Protein AF-A0AAV7LJE0-F1 (afdb_monomer_lite)

pLDDT: mean 72.96, std 14.13, range [43.44, 97.06]

Secondary structure (DSSP, 8-state):
-HHHHHHHHHHHHH--------------TT--S--SEEEEEETTEEEEEE------TT-GGGGHHHHHHHHHS--HHHIIIIIHHHHHHHHHHTS-HHHHHHSHHHHHHHHHHHHHHHHHHHHHHHHHHHHHHHHHHHHHHHHHHHHHHHHHT--

InterPro domains:
  IPR004709 Na+/H+ exchanger [PR01084] (78-89)
  IPR004709 Na+/H+ exchanger [PR01084] (92-106)
  IPR004709 Na+/H+ exchanger [PR01084] (107-115)
  IPR006153 Cation/H+ exchanger, transmembrane domain [PF00999] (72-126)
  IPR018422 Cation/H+ exchanger, CPA1 family [PTHR10110] (1-125)

Organism: Pleurodeles waltl (NCBI:txid8319)

Structure (mmCIF, N/CA/C/O backbone):
data_AF-A0AAV7LJE0-F1
#
_entry.id   AF-A0AAV7LJE0-F1
#
loop_
_atom_site.group_PDB
_atom_site.id
_atom_site.type_symbol
_atom_site.label_atom_id
_atom_site.label_alt_id
_atom_site.label_comp_id
_atom_site.label_asym_id
_atom_site.label_entity_id
_atom_site.label_seq_id
_atom_site.pdbx_PDB_ins_code
_atom_s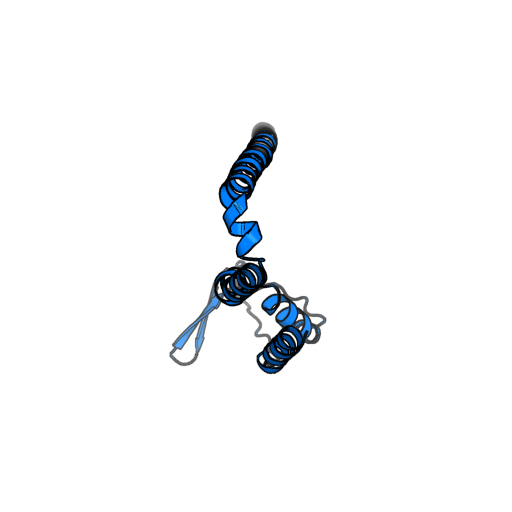ite.Cartn_x
_atom_site.Cartn_y
_atom_site.Cartn_z
_atom_site.occupancy
_atom_site.B_iso_or_equiv
_atom_site.auth_seq_id
_atom_site.auth_comp_id
_atom_site.auth_asym_id
_atom_site.auth_atom_id
_atom_site.pdbx_PDB_model_num
ATOM 1 N N . MET A 1 1 ? -11.829 -14.418 15.362 1.00 58.06 1 MET A N 1
ATOM 2 C CA . MET A 1 1 ? -11.160 -15.703 15.049 1.00 58.06 1 MET A CA 1
ATOM 3 C C . MET A 1 1 ? -11.895 -16.494 13.968 1.00 58.06 1 MET A C 1
ATOM 5 O O . MET A 1 1 ? -11.258 -16.875 13.000 1.00 58.06 1 MET A O 1
ATOM 9 N N . VAL A 1 2 ? -13.222 -16.660 14.043 1.00 79.81 2 VAL A N 1
ATOM 10 C CA . VAL A 1 2 ? -14.011 -17.389 13.020 1.00 79.81 2 VAL A CA 1
ATOM 11 C C . VAL A 1 2 ? -13.965 -16.741 11.623 1.00 79.81 2 VAL A C 1
ATOM 13 O O . VAL A 1 2 ? -13.842 -17.442 10.629 1.00 79.81 2 VAL A O 1
ATOM 16 N N . TYR A 1 3 ? -13.980 -15.407 11.528 1.00 74.81 3 TYR A N 1
ATOM 17 C CA . TYR A 1 3 ? -13.992 -14.710 10.231 1.00 74.81 3 TYR A CA 1
ATOM 18 C C . TYR A 1 3 ? -12.701 -14.907 9.413 1.00 74.81 3 TYR A C 1
ATOM 20 O O . TYR A 1 3 ? -12.755 -15.082 8.200 1.00 74.81 3 TYR A O 1
ATOM 28 N N . GLY A 1 4 ? -11.542 -14.945 10.083 1.00 72.88 4 GLY A N 1
ATOM 29 C CA . GLY A 1 4 ? -10.258 -15.243 9.439 1.00 72.88 4 GLY A CA 1
ATOM 30 C C . GLY A 1 4 ? -10.167 -16.695 8.966 1.00 72.88 4 GLY A C 1
ATOM 31 O O . GLY A 1 4 ? -9.634 -16.953 7.892 1.00 72.88 4 GLY A O 1
ATOM 32 N N . LEU A 1 5 ? -10.763 -17.628 9.721 1.00 80.75 5 LEU A N 1
ATOM 33 C CA . LEU A 1 5 ? -10.876 -19.032 9.322 1.00 80.75 5 LEU A CA 1
ATOM 34 C C . LEU A 1 5 ? -11.741 -19.176 8.062 1.00 80.75 5 LEU A C 1
ATOM 36 O O . LEU A 1 5 ? -11.334 -19.842 7.119 1.00 80.75 5 LEU A O 1
ATOM 40 N N . ILE A 1 6 ? -12.900 -18.509 8.029 1.00 84.12 6 ILE A N 1
ATOM 41 C CA . ILE A 1 6 ? -13.826 -18.536 6.889 1.00 84.12 6 ILE A CA 1
ATOM 42 C C . ILE A 1 6 ? -13.181 -17.902 5.650 1.00 84.12 6 ILE A C 1
ATOM 44 O O . ILE A 1 6 ? -13.197 -18.516 4.588 1.00 84.12 6 ILE A O 1
ATOM 48 N N . MET A 1 7 ? -12.546 -16.731 5.776 1.00 74.38 7 MET A N 1
ATOM 49 C CA . MET A 1 7 ? -11.834 -16.092 4.659 1.00 74.38 7 MET A CA 1
ATOM 50 C C . MET A 1 7 ? -10.655 -16.933 4.157 1.00 74.38 7 MET A C 1
ATOM 52 O O . MET A 1 7 ? -10.480 -17.078 2.949 1.00 74.38 7 MET A O 1
ATOM 56 N N . GLY A 1 8 ? -9.895 -17.563 5.058 1.00 74.88 8 GLY A N 1
ATOM 57 C CA . GLY A 1 8 ? -8.841 -18.508 4.682 1.00 74.88 8 GLY A CA 1
ATOM 58 C C . GLY A 1 8 ? -9.381 -19.727 3.924 1.00 74.88 8 GLY A C 1
ATOM 59 O O . GLY A 1 8 ? -8.764 -20.178 2.960 1.00 74.88 8 GLY A O 1
ATOM 60 N N . LEU A 1 9 ? -10.562 -20.226 4.304 1.00 80.50 9 LEU A N 1
ATOM 61 C CA . LEU A 1 9 ? -11.233 -21.346 3.638 1.00 80.50 9 LEU A CA 1
ATOM 62 C C . LEU A 1 9 ? -11.768 -20.958 2.252 1.00 80.50 9 LEU A C 1
ATOM 64 O O . LEU A 1 9 ? -11.608 -21.729 1.309 1.00 80.50 9 LEU A O 1
ATOM 68 N N . ILE A 1 10 ? -12.330 -19.753 2.113 1.00 77.62 10 ILE A N 1
ATOM 69 C CA . ILE A 1 10 ? -12.811 -19.204 0.836 1.00 77.62 10 ILE A CA 1
ATOM 70 C C . ILE A 1 10 ? -11.650 -19.023 -0.145 1.00 77.62 10 ILE A C 1
ATOM 72 O O . ILE A 1 10 ? -11.767 -19.437 -1.298 1.00 77.62 10 ILE A O 1
ATOM 76 N N . ILE A 1 11 ? -10.517 -18.469 0.299 1.00 71.38 11 ILE A N 1
ATOM 77 C CA . ILE A 1 11 ? -9.319 -18.301 -0.541 1.00 71.38 11 ILE A CA 1
ATOM 78 C C . ILE A 1 11 ? -8.778 -19.665 -0.979 1.00 71.38 11 ILE A C 1
ATOM 80 O O . ILE A 1 11 ? -8.471 -19.847 -2.154 1.00 71.38 11 ILE A O 1
ATOM 84 N N . ARG A 1 12 ? -8.727 -20.643 -0.064 1.00 71.31 12 ARG A N 1
ATOM 85 C CA . ARG A 1 12 ? -8.274 -22.011 -0.356 1.00 71.31 12 ARG A CA 1
ATOM 86 C C . ARG A 1 12 ? -9.181 -22.756 -1.343 1.00 71.31 12 ARG A C 1
ATOM 88 O O . ARG A 1 12 ? -8.680 -23.583 -2.093 1.00 71.31 12 ARG A O 1
ATOM 95 N N . TYR A 1 13 ? -10.488 -22.495 -1.333 1.00 65.25 13 TYR A N 1
ATOM 96 C CA . TYR A 1 13 ? -11.444 -23.139 -2.245 1.00 65.25 13 TYR A CA 1
ATOM 97 C C . TYR A 1 13 ? -11.639 -22.392 -3.571 1.00 65.25 13 TYR A C 1
ATOM 99 O O . TYR A 1 13 ? -12.011 -23.009 -4.568 1.00 65.25 13 TYR A O 1
ATOM 107 N N . SER A 1 14 ? -11.390 -21.080 -3.601 1.00 64.81 14 SER A N 1
ATOM 108 C CA . SER A 1 14 ? -11.519 -20.257 -4.815 1.00 64.81 14 SER A CA 1
ATOM 109 C C . SER A 1 14 ? -10.301 -20.378 -5.730 1.00 64.81 14 SER A C 1
ATOM 111 O O . SER A 1 14 ? -10.418 -20.190 -6.941 1.00 64.81 14 SER A O 1
ATOM 113 N N . THR A 1 15 ? -9.137 -20.748 -5.190 1.00 58.62 15 THR A N 1
ATOM 114 C CA . THR A 1 15 ? -7.956 -21.099 -5.983 1.00 58.62 15 THR A CA 1
ATOM 115 C C . THR A 1 15 ? -8.106 -22.513 -6.536 1.00 58.62 15 THR A C 1
ATOM 117 O O . THR A 1 15 ? -7.478 -23.468 -6.085 1.00 58.62 15 THR A O 1
ATOM 120 N N . LYS A 1 16 ? -8.945 -22.666 -7.566 1.00 45.34 16 LYS A N 1
ATOM 121 C CA . LYS A 1 16 ? -8.859 -23.848 -8.424 1.00 45.34 16 LYS A CA 1
ATOM 122 C C . LYS A 1 16 ? -7.467 -23.847 -9.046 1.00 45.34 16 LYS A C 1
ATOM 124 O O . LYS A 1 16 ? -7.162 -22.993 -9.876 1.00 45.34 16 LYS A O 1
ATOM 129 N N . ALA A 1 17 ? -6.624 -24.783 -8.618 1.00 51.72 17 ALA A N 1
ATOM 130 C CA . ALA A 1 17 ? -5.423 -25.141 -9.349 1.00 51.72 17 ALA A CA 1
ATOM 131 C C . ALA A 1 17 ? -5.886 -25.601 -10.734 1.00 51.72 17 ALA A C 1
ATOM 133 O O . ALA A 1 17 ? -6.404 -26.704 -10.899 1.00 51.72 17 ALA A O 1
ATOM 134 N N . SER A 1 18 ? -5.806 -24.707 -11.715 1.00 43.50 18 SER A N 1
ATOM 135 C CA . SER A 1 18 ? -5.930 -25.079 -13.112 1.00 43.50 18 SER A CA 1
ATOM 136 C C . SER A 1 18 ? -4.787 -26.047 -13.382 1.00 43.50 18 SER A C 1
ATOM 138 O O . SER A 1 18 ? -3.630 -25.624 -13.396 1.00 43.50 18 SER A O 1
ATOM 140 N N . ASN A 1 19 ? -5.107 -27.336 -13.513 1.00 43.44 19 ASN A N 1
ATOM 141 C CA . ASN A 1 19 ? -4.220 -28.307 -14.135 1.00 43.44 19 ASN A CA 1
ATOM 142 C C . ASN A 1 19 ? -3.973 -27.785 -15.549 1.00 43.44 19 ASN A C 1
ATOM 144 O O . ASN A 1 19 ? -4.822 -27.920 -16.424 1.00 43.44 19 ASN A O 1
ATOM 148 N N . LEU A 1 20 ? -2.884 -27.039 -15.709 1.00 49.34 20 LEU A N 1
ATOM 149 C CA . LEU A 1 20 ? -2.431 -26.584 -17.004 1.00 49.34 20 LEU A CA 1
ATOM 150 C C . LEU A 1 20 ? -1.649 -27.762 -17.569 1.00 49.34 20 LEU A C 1
ATOM 152 O O . LEU A 1 20 ? -0.505 -27.994 -17.177 1.00 49.34 20 LEU A O 1
ATOM 156 N N . ASP A 1 21 ? -2.344 -28.561 -18.373 1.00 45.69 21 ASP A N 1
ATOM 157 C CA . ASP A 1 21 ? -1.760 -29.675 -19.100 1.00 45.69 21 ASP A CA 1
ATOM 158 C C . ASP A 1 21 ? -0.498 -29.227 -19.844 1.00 45.69 21 ASP A C 1
ATOM 160 O O . ASP A 1 21 ? -0.395 -28.107 -20.353 1.00 45.69 21 ASP A O 1
ATOM 164 N N . SER A 1 22 ? 0.474 -30.133 -19.820 1.00 46.00 22 SER A N 1
ATOM 165 C CA . SER A 1 22 ? 1.819 -30.063 -20.371 1.00 46.00 22 SER A CA 1
ATOM 166 C C . SER A 1 22 ? 1.918 -29.203 -21.634 1.00 46.00 22 SER A C 1
ATOM 168 O O . SER A 1 22 ? 1.382 -29.550 -22.683 1.00 46.00 22 SER A O 1
ATOM 170 N N . GLY A 1 23 ? 2.628 -28.076 -21.537 1.00 53.41 23 GLY A N 1
ATOM 171 C CA . GLY A 1 23 ? 2.912 -27.227 -22.690 1.00 53.41 23 GLY A CA 1
ATOM 172 C C . GLY A 1 23 ? 3.883 -27.917 -23.646 1.00 53.41 23 GLY A C 1
ATOM 173 O O . GLY A 1 23 ? 5.002 -28.248 -23.255 1.00 53.41 23 GLY A O 1
ATOM 174 N N . GLU A 1 24 ? 3.469 -28.116 -24.895 1.00 49.84 24 GLU A N 1
ATOM 175 C CA . GLU A 1 24 ? 4.369 -28.551 -25.962 1.00 49.84 24 GLU A CA 1
ATOM 176 C C . GLU A 1 24 ? 5.222 -27.379 -26.464 1.00 49.84 24 GLU A C 1
ATOM 178 O O . GLU A 1 24 ? 4.733 -26.266 -26.678 1.00 49.84 24 GLU A O 1
ATOM 183 N N . VAL A 1 25 ? 6.523 -27.629 -26.633 1.00 55.59 25 VAL A N 1
ATOM 184 C CA . VAL A 1 25 ? 7.498 -26.635 -27.095 1.00 55.59 25 VAL A CA 1
ATOM 185 C C . VAL A 1 25 ? 7.620 -26.729 -28.613 1.00 55.59 25 VAL A C 1
ATOM 187 O O . VAL A 1 25 ? 8.168 -27.696 -29.135 1.00 55.59 25 VAL A O 1
ATOM 190 N N . TYR A 1 26 ? 7.158 -25.701 -29.323 1.00 58.28 26 TYR A N 1
ATOM 191 C CA . TYR A 1 26 ? 7.350 -25.581 -30.768 1.00 58.28 26 TYR A CA 1
ATOM 192 C C . TYR A 1 26 ? 8.668 -24.852 -31.060 1.00 58.28 26 TYR A C 1
ATOM 194 O O . TYR A 1 26 ? 8.877 -23.720 -30.620 1.00 58.28 26 TYR A O 1
ATOM 202 N N . GLY A 1 27 ? 9.578 -25.509 -31.785 1.00 60.19 27 GLY A N 1
ATOM 203 C CA . GLY A 1 27 ? 10.845 -24.915 -32.215 1.00 60.19 27 GLY A CA 1
ATOM 204 C C . GLY A 1 27 ? 10.620 -23.809 -33.246 1.00 60.19 27 GLY A C 1
ATOM 205 O O . GLY A 1 27 ? 9.806 -23.960 -34.156 1.00 60.19 27 GLY A O 1
ATOM 206 N N . CYS A 1 28 ? 11.340 -22.693 -33.119 1.00 61.56 28 CYS A N 1
ATOM 207 C CA . CYS A 1 28 ? 11.228 -21.581 -34.056 1.00 61.56 28 CYS A CA 1
ATOM 208 C C . CYS A 1 28 ? 12.553 -21.362 -34.791 1.00 61.56 28 CYS A C 1
ATOM 210 O O . CYS A 1 28 ? 13.505 -20.830 -34.226 1.00 61.56 28 CYS A O 1
ATOM 212 N N . GLU A 1 29 ? 12.615 -21.753 -36.064 1.00 59.94 29 GLU A N 1
ATOM 213 C CA . GLU A 1 29 ? 13.848 -21.701 -36.869 1.00 59.94 29 GLU A CA 1
ATOM 214 C C . GLU A 1 29 ? 14.050 -20.358 -37.603 1.00 59.94 29 GLU A C 1
ATOM 216 O O . GLU A 1 29 ? 14.868 -20.244 -38.512 1.00 59.94 29 GLU A O 1
ATOM 221 N N . LYS A 1 30 ? 13.309 -19.295 -37.249 1.00 53.34 30 LYS A N 1
ATOM 222 C CA . LYS A 1 30 ? 13.417 -18.014 -37.977 1.00 53.34 30 LYS A CA 1
ATOM 223 C C . LYS A 1 30 ? 13.106 -16.748 -37.176 1.00 53.34 30 LYS A C 1
ATOM 225 O O . LYS A 1 30 ? 12.668 -15.753 -37.750 1.00 53.34 30 LYS A O 1
ATOM 230 N N . LEU A 1 31 ? 13.347 -16.745 -35.865 1.00 59.28 31 LEU A N 1
ATOM 231 C CA . LEU A 1 31 ? 13.207 -15.535 -35.045 1.00 59.28 31 LEU A CA 1
ATOM 232 C C . LEU A 1 31 ? 14.554 -14.817 -34.903 1.00 59.28 31 LEU A C 1
ATOM 234 O O . LEU A 1 31 ? 15.442 -15.243 -34.170 1.00 59.28 31 LEU A O 1
ATOM 238 N N . LYS A 1 32 ? 14.705 -13.700 -35.621 1.00 54.28 32 LYS A N 1
ATOM 239 C CA . LYS A 1 32 ? 15.881 -12.820 -35.571 1.00 54.28 32 LYS A CA 1
ATOM 240 C C . LYS A 1 32 ? 15.688 -11.731 -34.504 1.00 54.28 32 LYS A C 1
ATOM 242 O O . LYS A 1 32 ? 15.583 -10.555 -34.834 1.00 54.28 32 LYS A O 1
ATOM 247 N N . GLY A 1 33 ? 15.590 -12.125 -33.236 1.00 60.03 33 GLY A N 1
ATOM 248 C CA . GLY A 1 33 ? 15.476 -11.208 -32.093 1.00 60.03 33 GLY A CA 1
ATOM 249 C C . GLY A 1 33 ? 14.531 -11.707 -30.999 1.00 60.03 33 GLY A C 1
ATOM 250 O O . GLY A 1 33 ? 13.906 -12.749 -31.162 1.00 60.03 33 GLY A O 1
ATOM 251 N N . ASN A 1 34 ? 14.438 -10.957 -29.895 1.00 56.25 34 ASN A N 1
ATOM 252 C CA . ASN A 1 34 ? 13.544 -11.231 -28.764 1.00 56.25 34 ASN A CA 1
ATOM 253 C C . ASN A 1 34 ? 12.231 -10.426 -28.914 1.00 56.25 34 ASN A C 1
ATOM 255 O O . ASN A 1 34 ? 12.187 -9.277 -28.463 1.00 56.25 34 ASN A O 1
ATOM 259 N N . PRO A 1 35 ? 11.186 -10.942 -29.594 1.00 59.44 35 PRO A N 1
ATOM 260 C CA . PRO A 1 35 ? 9.922 -10.226 -29.736 1.00 59.44 35 PRO A CA 1
ATOM 261 C C . PRO A 1 35 ? 9.173 -10.184 -28.397 1.00 59.44 35 PRO A C 1
ATOM 263 O O . PRO A 1 35 ? 8.979 -11.208 -27.748 1.00 59.44 35 PRO A O 1
ATOM 266 N N . GLY A 1 36 ? 8.724 -8.995 -27.984 1.00 60.72 36 GLY A N 1
ATOM 267 C CA . GLY A 1 36 ? 7.919 -8.826 -26.765 1.00 60.72 36 GLY A CA 1
ATOM 268 C C . GLY A 1 36 ? 6.513 -9.436 -26.859 1.00 60.72 36 GLY A C 1
ATOM 269 O O . GLY A 1 36 ? 5.892 -9.709 -25.832 1.00 60.72 36 GLY A O 1
ATOM 270 N N . THR A 1 37 ? 6.023 -9.684 -28.077 1.00 62.59 37 THR A N 1
ATOM 271 C CA . THR A 1 37 ? 4.707 -10.267 -28.364 1.00 62.59 37 THR A CA 1
ATOM 272 C C . THR A 1 37 ? 4.793 -11.234 -29.551 1.00 62.59 37 THR A C 1
ATOM 274 O O . THR A 1 37 ? 5.457 -10.966 -30.552 1.00 62.59 37 THR A O 1
ATOM 277 N N . LEU A 1 38 ? 4.140 -12.389 -29.428 1.00 69.56 38 LEU A N 1
ATOM 278 C CA . LEU A 1 38 ? 4.030 -13.428 -30.447 1.00 69.56 38 LEU A CA 1
ATOM 279 C C . LEU A 1 38 ? 2.601 -13.444 -30.985 1.00 69.56 38 LEU A C 1
ATOM 281 O O . LEU A 1 38 ? 1.651 -13.667 -30.239 1.00 69.56 38 LEU A O 1
ATOM 285 N N . LEU A 1 39 ? 2.457 -13.227 -32.288 1.00 68.69 39 LEU A N 1
ATOM 286 C CA . LEU A 1 39 ? 1.186 -13.360 -32.991 1.00 68.69 39 LEU A CA 1
ATOM 287 C C . LEU A 1 39 ? 1.154 -14.741 -33.642 1.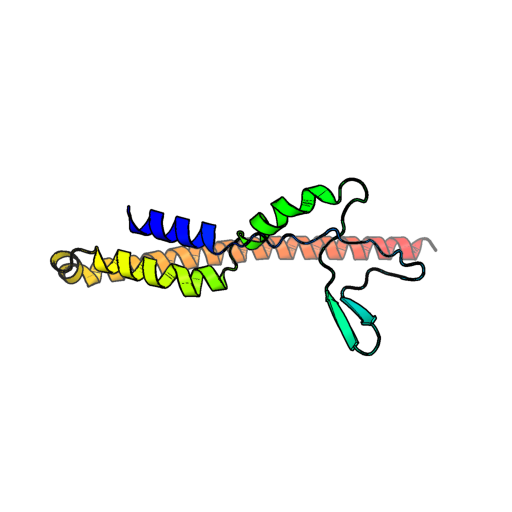00 68.69 39 LEU A C 1
ATOM 289 O O . LEU A 1 39 ? 1.945 -15.018 -34.544 1.00 68.69 39 LEU A O 1
ATOM 293 N N . ILE A 1 40 ? 0.269 -15.616 -33.171 1.00 74.38 40 ILE A N 1
ATOM 294 C CA . ILE A 1 40 ? 0.117 -16.968 -33.712 1.00 74.38 40 ILE A CA 1
ATOM 295 C C . ILE A 1 40 ? -1.173 -17.002 -34.520 1.00 74.38 40 ILE A C 1
ATOM 297 O O . ILE A 1 40 ? -2.254 -16.742 -33.994 1.00 74.38 40 ILE A O 1
ATOM 301 N N . ASN A 1 41 ? -1.048 -17.307 -35.809 1.00 70.75 41 ASN A N 1
ATOM 302 C CA . ASN A 1 41 ? -2.187 -17.505 -36.692 1.00 70.75 41 ASN A CA 1
ATOM 303 C C . ASN A 1 41 ? -2.569 -18.988 -36.686 1.00 70.75 41 ASN A C 1
ATOM 305 O O . ASN A 1 41 ? -1.803 -19.819 -37.176 1.00 70.75 41 ASN A O 1
ATOM 309 N N . ILE A 1 42 ? -3.730 -19.314 -36.119 1.00 82.06 42 ILE A N 1
ATOM 310 C CA . ILE A 1 42 ? -4.244 -20.684 -36.070 1.00 82.06 42 ILE A CA 1
ATOM 311 C C . ILE A 1 42 ? -5.559 -20.737 -36.833 1.00 82.06 42 ILE A C 1
ATOM 313 O O . ILE A 1 42 ? -6.565 -20.197 -36.374 1.00 82.06 42 ILE A O 1
ATOM 317 N N . THR A 1 43 ? -5.533 -21.455 -37.957 1.00 73.81 43 THR A N 1
ATOM 318 C CA . THR A 1 43 ? -6.653 -21.857 -38.834 1.00 73.81 43 THR A CA 1
ATOM 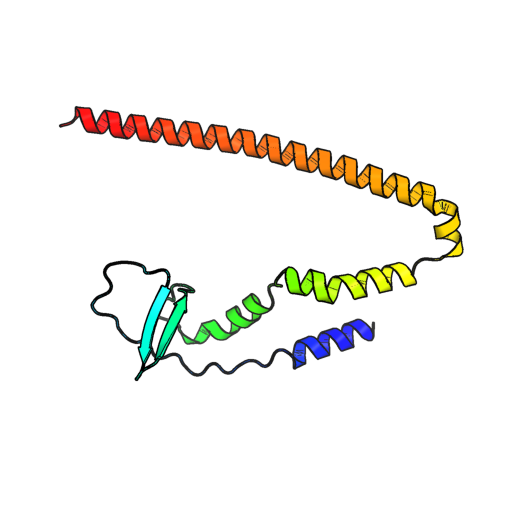319 C C . THR A 1 43 ? -7.483 -20.724 -39.454 1.00 73.81 43 THR A C 1
ATOM 321 O O . THR A 1 43 ? -7.839 -20.858 -40.612 1.00 73.81 43 THR A O 1
ATOM 324 N N . GLU A 1 44 ? -7.749 -19.626 -38.741 1.00 72.94 44 GLU A N 1
ATOM 325 C CA . GLU A 1 44 ? -8.283 -18.340 -39.233 1.00 72.94 44 GLU A CA 1
ATOM 326 C C . GLU A 1 44 ? -8.308 -17.231 -38.147 1.00 72.94 44 GLU A C 1
ATOM 328 O O . GLU A 1 44 ? -8.778 -16.119 -38.391 1.00 72.94 44 GLU A O 1
ATOM 333 N N . HIS A 1 45 ? -7.784 -17.496 -36.943 1.00 71.12 45 HIS A N 1
ATOM 334 C CA . HIS A 1 45 ? -7.756 -16.541 -35.836 1.00 71.12 45 HIS A CA 1
ATOM 335 C C . HIS A 1 45 ? -6.323 -16.213 -35.418 1.00 71.12 45 HIS A C 1
ATOM 337 O O . HIS A 1 45 ? -5.491 -17.099 -35.205 1.00 71.12 45 HIS A O 1
ATOM 343 N N . ILE A 1 46 ? -6.051 -14.914 -35.287 1.00 77.50 46 ILE A N 1
ATOM 344 C CA . ILE A 1 46 ? -4.771 -14.395 -34.813 1.00 77.50 46 ILE A CA 1
ATOM 345 C C . ILE A 1 46 ? -4.876 -14.199 -33.306 1.00 77.50 46 ILE A C 1
ATOM 347 O O . ILE A 1 46 ? -5.678 -13.396 -32.829 1.00 77.50 46 ILE A O 1
ATOM 351 N N . TYR A 1 47 ? -4.046 -14.924 -32.570 1.00 73.25 47 TYR A N 1
ATOM 352 C CA . TYR A 1 47 ? -3.921 -14.789 -31.127 1.00 73.25 47 TYR A CA 1
ATOM 353 C C . TYR A 1 47 ? -2.633 -14.049 -30.789 1.00 73.25 47 TYR A C 1
ATOM 355 O O . TYR A 1 47 ? -1.560 -14.387 -31.291 1.00 73.25 47 TYR A O 1
ATOM 363 N N . GLU A 1 48 ? -2.744 -13.046 -29.923 1.00 74.12 48 GLU A N 1
ATOM 364 C CA . GLU A 1 48 ? -1.610 -12.294 -29.401 1.00 74.12 48 GLU A CA 1
ATOM 365 C C . GLU A 1 48 ? -1.182 -12.857 -28.045 1.00 74.12 48 GLU A C 1
ATOM 367 O O . GLU A 1 48 ? -1.953 -12.893 -27.085 1.00 74.12 48 GLU A O 1
ATOM 372 N N . TYR A 1 49 ? 0.069 -13.294 -27.966 1.00 67.19 49 TYR A N 1
ATOM 373 C CA . TYR A 1 49 ? 0.689 -13.829 -26.764 1.00 67.19 49 TYR A CA 1
ATOM 374 C C . TYR A 1 49 ? 1.829 -12.913 -26.329 1.00 67.19 49 TYR A C 1
ATOM 376 O O . TYR A 1 49 ? 2.815 -12.750 -27.041 1.00 67.19 49 TYR A O 1
ATOM 384 N N . ALA A 1 50 ? 1.728 -12.325 -25.140 1.00 67.69 50 ALA A N 1
ATOM 385 C CA . ALA A 1 50 ? 2.821 -11.548 -24.566 1.00 67.69 50 ALA A CA 1
ATOM 386 C C . ALA A 1 50 ? 3.922 -12.471 -24.024 1.00 67.69 50 ALA A C 1
ATOM 388 O O . ALA A 1 50 ? 3.644 -13.480 -23.367 1.00 67.69 50 ALA A O 1
ATOM 389 N N . TYR A 1 51 ? 5.180 -12.110 -24.273 1.00 66.62 51 TYR A N 1
ATOM 390 C CA . TYR A 1 51 ? 6.328 -12.804 -23.703 1.00 66.62 51 TYR A CA 1
ATOM 391 C C . TYR A 1 51 ? 6.275 -12.740 -22.169 1.00 66.62 51 TYR A C 1
ATOM 393 O O . TYR A 1 51 ? 6.225 -11.657 -21.589 1.00 66.62 51 TYR A O 1
ATOM 401 N N . LYS A 1 52 ? 6.288 -13.902 -21.502 1.00 69.50 52 LYS A N 1
ATOM 402 C CA . LYS A 1 52 ? 6.258 -13.974 -20.033 1.00 69.50 52 LYS A CA 1
ATOM 403 C C . LYS A 1 52 ? 7.661 -14.049 -19.426 1.00 69.50 52 LYS A C 1
ATOM 405 O O . LYS A 1 52 ? 7.981 -13.244 -18.558 1.00 69.50 52 LYS A O 1
ATOM 410 N N . ARG A 1 53 ? 8.460 -15.050 -19.823 1.00 63.12 53 ARG A N 1
ATOM 411 C CA . ARG A 1 53 ? 9.820 -15.316 -19.311 1.00 63.12 53 ARG A CA 1
ATOM 412 C C . ARG A 1 53 ? 10.519 -16.438 -20.086 1.00 63.12 53 ARG A C 1
ATOM 414 O O . ARG A 1 53 ? 9.845 -17.292 -20.658 1.00 63.12 53 ARG A O 1
ATOM 421 N N . GLU A 1 54 ? 11.845 -16.482 -20.003 1.00 59.56 54 GLU A N 1
ATOM 422 C CA . GLU A 1 54 ? 12.672 -17.615 -20.426 1.00 59.56 54 GLU A CA 1
ATOM 423 C C . GLU A 1 54 ? 12.600 -18.750 -19.392 1.00 59.56 54 GLU A C 1
ATOM 425 O O . GLU A 1 54 ? 12.551 -18.512 -18.182 1.00 59.56 54 GLU A O 1
ATOM 430 N N . ILE A 1 55 ? 12.548 -19.996 -19.863 1.00 61.94 55 ILE A N 1
ATOM 431 C CA . ILE A 1 55 ? 12.550 -21.192 -19.015 1.00 61.94 55 ILE A CA 1
ATOM 432 C C . ILE A 1 55 ? 13.693 -22.111 -19.449 1.00 61.94 55 ILE A C 1
ATOM 434 O O . ILE A 1 55 ? 13.818 -22.449 -20.625 1.00 61.94 55 ILE A O 1
ATOM 438 N N . SER A 1 56 ? 14.551 -22.504 -18.505 1.00 56.41 56 SER A N 1
ATOM 439 C CA . SER A 1 56 ? 15.657 -23.425 -18.776 1.00 56.41 56 SER A CA 1
ATOM 440 C C . SER A 1 56 ? 15.108 -24.787 -19.203 1.00 56.41 56 SER A C 1
ATOM 442 O O . SER A 1 56 ? 14.326 -25.394 -18.472 1.00 56.41 56 SER A O 1
ATOM 444 N N . GLN A 1 57 ? 15.566 -25.295 -20.352 1.00 59.88 57 GLN A N 1
ATOM 445 C CA . GLN A 1 57 ? 15.103 -26.538 -20.997 1.00 59.88 57 GLN A CA 1
ATOM 446 C C . GLN A 1 57 ? 15.214 -27.824 -20.149 1.00 59.88 57 GLN A C 1
ATOM 448 O O . GLN A 1 57 ? 14.827 -28.894 -20.606 1.00 59.88 57 GLN A O 1
ATOM 453 N N . TYR A 1 58 ? 15.725 -27.754 -18.919 1.00 62.12 58 TYR A N 1
ATOM 454 C CA . TYR A 1 58 ? 16.041 -28.923 -18.103 1.00 62.12 58 TYR A CA 1
ATOM 455 C C . TYR A 1 58 ? 14.971 -29.289 -17.053 1.00 62.12 58 TYR A C 1
ATOM 457 O O . TYR A 1 58 ? 15.013 -30.392 -16.515 1.00 62.12 58 TYR A O 1
ATOM 465 N N . ASN A 1 59 ? 13.986 -28.429 -16.741 1.00 50.56 59 ASN A N 1
ATOM 466 C CA . ASN A 1 59 ? 12.923 -28.808 -15.789 1.00 50.56 59 ASN A CA 1
ATOM 467 C C . ASN A 1 59 ? 11.606 -28.031 -15.981 1.00 50.56 59 ASN A C 1
ATOM 469 O O . ASN A 1 59 ? 11.277 -27.126 -15.216 1.00 50.56 59 ASN A O 1
ATOM 473 N N . ILE A 1 60 ? 10.833 -28.416 -16.999 1.00 60.94 60 ILE A N 1
ATOM 474 C CA . ILE A 1 60 ? 9.534 -27.803 -17.344 1.00 60.94 60 ILE A CA 1
ATOM 475 C C . ILE A 1 60 ? 8.462 -28.099 -16.267 1.00 60.94 60 ILE A C 1
ATOM 477 O O . ILE A 1 60 ? 7.504 -27.346 -16.096 1.00 60.94 60 ILE A O 1
ATOM 481 N N . ASN A 1 61 ? 8.656 -29.148 -15.465 1.00 59.97 61 ASN A N 1
ATOM 482 C CA . ASN A 1 61 ? 7.654 -29.656 -14.523 1.00 59.97 61 ASN A CA 1
ATOM 483 C C . ASN A 1 61 ? 7.562 -28.841 -13.217 1.00 59.97 61 ASN A C 1
ATOM 485 O O . ASN A 1 61 ? 6.556 -28.913 -12.514 1.00 59.97 61 ASN A O 1
ATOM 489 N N . ASN A 1 62 ? 8.582 -28.041 -12.878 1.00 54.03 62 ASN A N 1
ATOM 490 C CA . ASN A 1 62 ? 8.654 -27.328 -11.594 1.00 54.03 62 ASN A CA 1
ATOM 491 C C . ASN A 1 62 ? 8.001 -25.926 -11.613 1.00 54.03 62 ASN A C 1
ATOM 493 O O . ASN A 1 62 ? 8.105 -25.153 -10.657 1.00 54.03 62 ASN A O 1
ATOM 497 N N . HIS A 1 63 ? 7.327 -25.556 -12.707 1.00 53.91 63 HIS A N 1
ATOM 498 C CA . HIS A 1 63 ? 6.728 -24.227 -12.866 1.00 53.91 63 HIS A CA 1
ATOM 499 C C . HIS A 1 63 ? 5.373 -24.057 -12.163 1.00 53.91 63 HIS A C 1
ATOM 501 O O . HIS A 1 63 ? 5.022 -22.924 -11.827 1.00 53.91 63 HIS A O 1
ATOM 507 N N . GLN A 1 64 ? 4.667 -25.152 -11.865 1.00 52.94 64 GLN A N 1
ATOM 508 C CA . GLN A 1 64 ? 3.315 -25.146 -11.286 1.00 52.94 64 GLN A CA 1
ATOM 509 C C . GLN A 1 64 ? 3.251 -24.423 -9.922 1.00 52.94 64 GLN A C 1
ATOM 511 O O . GLN A 1 64 ? 2.325 -23.655 -9.663 1.00 52.94 64 GLN A O 1
ATOM 516 N N . GLY A 1 65 ? 4.263 -24.605 -9.060 1.00 52.19 65 GLY A N 1
ATOM 517 C CA . GLY A 1 65 ? 4.287 -24.017 -7.710 1.00 52.19 65 GLY A CA 1
ATOM 518 C C . GLY A 1 65 ? 4.504 -22.499 -7.696 1.00 52.19 65 GLY A C 1
ATOM 519 O O . GLY A 1 65 ? 3.898 -21.781 -6.901 1.00 52.19 65 GLY A O 1
ATOM 520 N N . ASN A 1 66 ? 5.309 -21.989 -8.631 1.00 56.28 66 ASN A N 1
ATOM 521 C CA . ASN A 1 66 ? 5.643 -20.565 -8.705 1.00 56.28 66 ASN A CA 1
ATOM 522 C C . ASN A 1 66 ? 4.488 -19.717 -9.245 1.00 56.28 66 ASN A C 1
ATOM 524 O O . ASN A 1 66 ? 4.380 -18.553 -8.897 1.00 56.28 66 ASN A O 1
ATOM 528 N N . MET A 1 67 ? 3.603 -20.283 -10.066 1.00 56.53 67 MET A N 1
ATOM 529 C CA . MET A 1 67 ? 2.477 -19.553 -10.666 1.00 56.53 67 MET A CA 1
ATOM 530 C C . MET A 1 67 ? 1.361 -19.282 -9.655 1.00 56.53 67 MET A C 1
ATOM 532 O O . MET A 1 67 ? 0.699 -18.251 -9.730 1.00 56.53 67 MET A O 1
ATOM 536 N N . MET A 1 68 ? 1.163 -20.198 -8.703 1.00 51.53 68 MET A N 1
ATOM 537 C CA . MET A 1 68 ? 0.234 -20.012 -7.590 1.00 51.53 68 MET A CA 1
ATOM 538 C C . MET A 1 68 ? 0.783 -18.989 -6.594 1.00 51.53 68 MET A C 1
ATOM 540 O O . MET A 1 68 ? 0.033 -18.123 -6.163 1.00 51.53 68 MET A O 1
ATOM 544 N N . LEU A 1 69 ? 2.091 -19.028 -6.309 1.00 56.66 69 LEU A N 1
ATOM 545 C CA . LEU A 1 69 ? 2.767 -18.023 -5.483 1.00 56.66 69 LEU A CA 1
ATOM 546 C C . LEU A 1 69 ? 2.795 -16.641 -6.164 1.00 56.66 69 LEU A C 1
ATOM 548 O O . LEU A 1 69 ? 2.589 -15.635 -5.503 1.00 56.66 69 LEU A O 1
ATOM 552 N N . GLU A 1 70 ? 2.964 -16.586 -7.488 1.00 59.00 70 GLU A N 1
ATOM 553 C CA . GLU A 1 70 ? 2.930 -15.359 -8.300 1.00 59.00 70 GLU A CA 1
ATOM 554 C C . GLU A 1 70 ? 1.512 -14.776 -8.406 1.00 59.00 70 GLU A C 1
ATOM 556 O O . GLU A 1 70 ? 1.348 -13.567 -8.315 1.00 59.00 70 GLU A O 1
ATOM 561 N N . LYS A 1 71 ? 0.472 -15.617 -8.514 1.00 53.97 71 LYS A N 1
ATOM 562 C CA . LYS A 1 71 ? -0.939 -15.187 -8.450 1.00 53.97 71 LYS A CA 1
ATOM 563 C C . LYS A 1 71 ? -1.410 -14.859 -7.026 1.00 53.97 71 LYS A C 1
ATOM 565 O O . LYS A 1 71 ? -2.408 -14.160 -6.873 1.00 53.97 71 LYS A O 1
ATOM 570 N N . MET A 1 72 ? -0.731 -15.379 -6.000 1.00 53.16 72 MET A N 1
ATOM 571 C CA . MET A 1 72 ? -0.952 -15.043 -4.586 1.00 53.16 72 MET A CA 1
ATOM 572 C C . MET A 1 72 ? -0.112 -13.854 -4.116 1.00 53.16 72 MET A C 1
ATOM 574 O O . MET A 1 72 ? -0.456 -13.253 -3.101 1.00 53.16 72 MET A O 1
ATOM 578 N N . THR A 1 73 ? 0.943 -13.474 -4.844 1.00 56.28 73 THR A N 1
ATOM 579 C CA . THR A 1 73 ? 1.560 -12.151 -4.741 1.00 56.28 73 THR A CA 1
ATOM 580 C C . THR A 1 73 ? 0.530 -11.149 -5.238 1.00 56.28 73 THR A C 1
ATOM 582 O O . THR A 1 73 ? 0.311 -10.942 -6.425 1.00 56.28 73 THR A O 1
ATOM 585 N N . PHE A 1 74 ? -0.194 -10.639 -4.255 1.00 58.00 74 PHE A N 1
ATOM 586 C CA . PHE A 1 74 ? -1.334 -9.756 -4.336 1.00 58.00 74 PHE A CA 1
ATOM 587 C C . PHE A 1 74 ? -1.177 -8.678 -5.403 1.00 58.00 74 PHE A C 1
ATOM 589 O O . PHE A 1 74 ? -0.375 -7.755 -5.259 1.00 58.00 74 PHE A O 1
ATOM 596 N N . ASP A 1 75 ? -2.029 -8.748 -6.424 1.00 68.06 75 ASP A N 1
ATOM 597 C CA . ASP A 1 75 ? -2.378 -7.556 -7.177 1.00 68.06 75 ASP A CA 1
ATOM 598 C C . ASP A 1 75 ? -2.888 -6.511 -6.176 1.00 68.06 75 ASP A C 1
ATOM 600 O O . ASP A 1 75 ? -3.858 -6.744 -5.439 1.00 68.06 75 ASP A O 1
ATOM 604 N N . ALA A 1 76 ? -2.189 -5.378 -6.101 1.00 72.44 76 ALA A N 1
ATOM 605 C CA . ALA A 1 76 ? -2.515 -4.321 -5.154 1.00 72.44 76 ALA A CA 1
ATOM 606 C C . ALA A 1 76 ? -3.975 -3.868 -5.323 1.00 72.44 76 ALA A C 1
ATOM 608 O O . ALA A 1 76 ? -4.640 -3.572 -4.332 1.00 72.44 76 ALA A O 1
ATOM 609 N N . GLY A 1 77 ? -4.511 -3.898 -6.549 1.00 75.50 77 GLY A N 1
ATOM 610 C CA . GLY A 1 77 ? -5.897 -3.555 -6.846 1.00 75.50 77 GLY A CA 1
ATOM 611 C C . GLY A 1 77 ? -6.904 -4.458 -6.136 1.00 75.50 77 GLY A C 1
ATOM 612 O O . GLY A 1 77 ? -7.865 -3.954 -5.555 1.00 75.50 77 GLY A O 1
ATOM 613 N N . ILE A 1 78 ? -6.676 -5.774 -6.093 1.00 75.69 78 ILE A N 1
ATOM 614 C CA . ILE A 1 78 ? -7.560 -6.697 -5.359 1.00 75.69 78 ILE A CA 1
ATOM 615 C C . ILE A 1 78 ? -7.452 -6.481 -3.845 1.00 75.69 78 ILE A C 1
ATOM 617 O O . ILE A 1 78 ? -8.471 -6.470 -3.151 1.00 75.69 78 ILE A O 1
ATOM 621 N N . PHE A 1 79 ? -6.248 -6.247 -3.320 1.00 75.31 79 PHE A N 1
ATOM 622 C CA . PHE A 1 79 ? -6.067 -5.947 -1.898 1.00 75.31 79 PHE A CA 1
ATOM 623 C C . PHE A 1 79 ? -6.798 -4.656 -1.487 1.00 75.31 79 PHE A C 1
ATOM 625 O O . PHE A 1 79 ? -7.572 -4.660 -0.525 1.00 75.31 79 PHE A O 1
ATOM 632 N N . PHE A 1 80 ? -6.617 -3.571 -2.242 1.00 79.81 80 PHE A N 1
ATOM 633 C CA . PHE A 1 80 ? -7.238 -2.279 -1.952 1.00 79.81 80 PHE A CA 1
ATOM 634 C C . PHE A 1 80 ? -8.758 -2.290 -2.143 1.00 79.81 80 PHE A C 1
ATOM 636 O O . PHE A 1 80 ? -9.472 -1.745 -1.305 1.00 79.81 80 PHE A O 1
ATOM 643 N N . ASN A 1 81 ? -9.274 -2.933 -3.192 1.00 81.31 81 ASN A N 1
ATOM 644 C CA . ASN A 1 81 ? -10.706 -2.886 -3.497 1.00 81.31 81 ASN A CA 1
ATOM 645 C C . ASN A 1 81 ? -11.540 -3.891 -2.691 1.00 81.31 81 ASN A C 1
ATOM 647 O O . ASN A 1 81 ? -12.724 -3.647 -2.469 1.00 81.31 81 ASN A O 1
ATOM 651 N N . VAL A 1 82 ? -10.955 -5.013 -2.252 1.00 80.81 82 VAL A N 1
ATOM 652 C CA . VAL A 1 82 ? -11.716 -6.114 -1.630 1.00 80.81 82 VAL A CA 1
ATOM 653 C C . VAL A 1 82 ? -11.368 -6.320 -0.158 1.00 80.81 82 VAL A C 1
ATOM 655 O O . VAL A 1 82 ? -12.267 -6.556 0.647 1.00 80.81 82 VAL A O 1
ATOM 658 N N . LEU A 1 83 ? -10.091 -6.227 0.229 1.00 80.44 83 LEU A N 1
ATOM 659 C CA . LEU A 1 83 ? -9.654 -6.547 1.597 1.00 80.44 83 LEU A CA 1
ATOM 660 C C . LEU A 1 83 ? -9.622 -5.324 2.511 1.00 80.44 83 LEU A C 1
ATOM 662 O O . LEU A 1 83 ? -9.973 -5.420 3.688 1.00 80.44 83 LEU A O 1
ATOM 666 N N . LEU A 1 84 ? -9.243 -4.167 1.979 1.00 87.25 84 LEU A N 1
ATOM 667 C CA . LEU A 1 84 ? -9.148 -2.943 2.764 1.00 87.25 84 LEU A CA 1
ATOM 668 C C . LEU A 1 84 ? -10.512 -2.453 3.314 1.00 87.25 84 LEU A C 1
ATOM 670 O O . LEU A 1 84 ? -10.552 -2.101 4.498 1.00 87.25 84 LEU A O 1
ATOM 674 N N . PRO A 1 85 ? -11.645 -2.494 2.573 1.00 89.31 85 PRO A N 1
ATOM 675 C CA . PRO A 1 85 ? -12.927 -2.019 3.104 1.00 89.31 85 PRO A CA 1
ATOM 676 C C . PRO A 1 85 ? -13.435 -2.819 4.325 1.00 89.31 85 PRO A C 1
ATOM 678 O O . PRO A 1 85 ? -13.768 -2.192 5.336 1.00 89.31 85 PRO A O 1
ATOM 681 N N . PRO A 1 86 ? -13.435 -4.171 4.327 1.00 85.06 86 PRO A N 1
ATOM 682 C CA . PRO A 1 86 ? -13.803 -4.957 5.509 1.00 85.06 86 PRO A CA 1
ATOM 683 C C . PRO A 1 86 ? -12.886 -4.734 6.719 1.00 85.06 86 PRO A C 1
ATOM 685 O O . PRO A 1 86 ? -13.368 -4.693 7.854 1.00 85.06 86 PRO A O 1
ATOM 688 N N . ILE A 1 87 ? -11.575 -4.572 6.499 1.00 88.06 87 ILE A N 1
ATOM 689 C CA . ILE A 1 87 ? -10.595 -4.358 7.576 1.00 88.06 87 ILE A CA 1
ATOM 690 C C . ILE A 1 87 ? -10.844 -3.018 8.271 1.00 88.06 87 ILE A C 1
ATOM 692 O O . ILE A 1 87 ? -10.954 -2.975 9.500 1.00 88.06 87 ILE A O 1
ATOM 696 N N . ILE A 1 88 ? -10.983 -1.934 7.501 1.00 88.50 88 ILE A N 1
ATOM 697 C CA . ILE A 1 88 ? -11.241 -0.597 8.051 1.00 88.50 88 ILE A CA 1
ATOM 698 C C . ILE A 1 88 ? -12.592 -0.564 8.767 1.00 88.50 88 ILE A C 1
ATOM 700 O O . ILE A 1 88 ? -12.692 -0.006 9.860 1.00 88.50 88 ILE A O 1
ATOM 704 N N . PHE A 1 89 ? -13.621 -1.208 8.209 1.00 84.75 89 PHE A N 1
ATOM 705 C CA . PHE A 1 89 ? -14.945 -1.249 8.827 1.00 84.75 89 PHE A CA 1
ATOM 706 C C . PHE A 1 89 ? -14.944 -2.008 10.162 1.00 84.75 89 PHE A C 1
ATOM 708 O O . PHE A 1 89 ? -15.506 -1.535 11.151 1.00 84.75 89 PHE A O 1
ATOM 715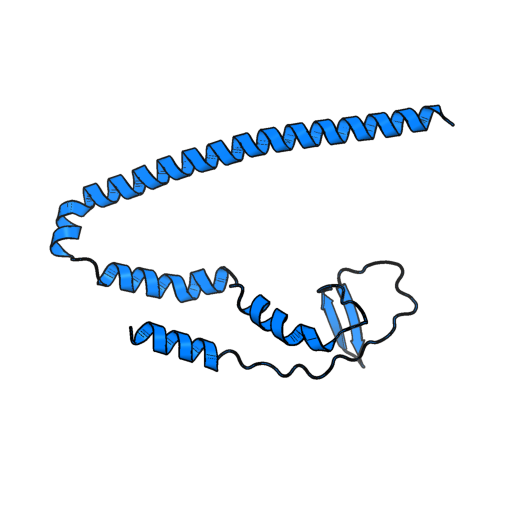 N N . HIS A 1 90 ? -14.257 -3.152 10.236 1.00 86.00 90 HIS A N 1
ATOM 716 C CA . HIS A 1 90 ? -14.122 -3.920 11.475 1.00 86.00 90 HIS A CA 1
ATOM 717 C C . HIS A 1 90 ? -13.304 -3.169 12.538 1.00 86.00 90 HIS A C 1
ATOM 719 O O . HIS A 1 90 ? -13.679 -3.146 13.715 1.00 86.00 90 HIS A O 1
ATOM 725 N N . ALA A 1 91 ? -12.209 -2.521 12.127 1.00 84.81 91 ALA A N 1
ATOM 726 C CA . ALA A 1 91 ? -11.401 -1.680 13.005 1.00 84.81 91 ALA A CA 1
ATOM 727 C C . ALA A 1 91 ? -12.224 -0.506 13.553 1.00 84.81 91 ALA A C 1
ATOM 729 O O . ALA A 1 91 ? -12.237 -0.288 14.762 1.00 84.81 91 ALA A O 1
ATOM 730 N N . GLY A 1 92 ? -12.982 0.183 12.695 1.00 84.38 92 GLY A N 1
ATOM 731 C CA . GLY A 1 92 ? -13.867 1.281 13.080 1.00 84.38 92 GLY A CA 1
ATOM 732 C C . GLY A 1 92 ? -15.002 0.855 14.015 1.00 84.38 92 GLY A C 1
ATOM 733 O O . GLY A 1 92 ? -15.315 1.572 14.965 1.00 84.38 92 GLY A O 1
ATOM 734 N N . TYR A 1 93 ? -15.589 -0.328 13.807 1.00 80.94 93 TYR A N 1
ATOM 735 C CA . TYR A 1 93 ? -16.668 -0.848 14.654 1.00 80.94 93 TYR A CA 1
ATOM 736 C C . TYR A 1 93 ? -16.196 -1.236 16.067 1.00 80.94 93 TYR A C 1
ATOM 738 O O . TYR A 1 93 ? -16.927 -1.022 17.035 1.00 80.94 93 TYR A O 1
ATOM 746 N N . SER A 1 94 ? -14.969 -1.755 16.206 1.00 79.56 94 SER A N 1
ATOM 747 C CA . SER A 1 94 ? -14.370 -2.108 17.508 1.00 79.56 94 SER A CA 1
ATOM 748 C C . SER A 1 94 ? -13.972 -0.900 18.370 1.00 79.56 94 SER A C 1
ATOM 750 O O . SER A 1 94 ? -13.674 -1.063 19.557 1.00 79.56 94 SER A O 1
A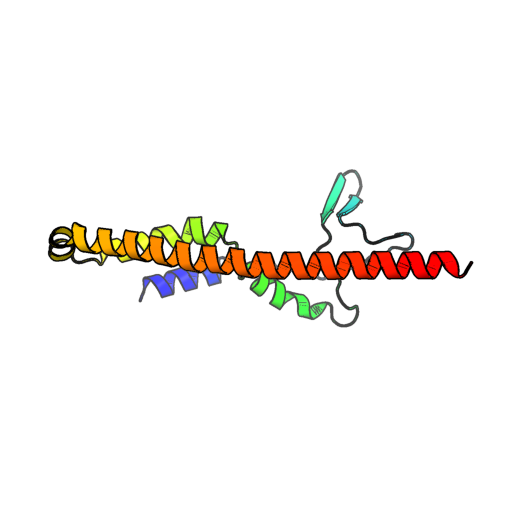TOM 752 N N . LEU A 1 95 ? -13.967 0.322 17.825 1.00 77.38 95 LEU A N 1
ATOM 753 C CA . LEU A 1 95 ? -13.611 1.517 18.590 1.00 77.38 95 LEU A CA 1
ATOM 754 C C . LEU A 1 95 ? -14.706 1.872 19.609 1.00 77.38 95 LEU A C 1
ATOM 756 O O . LEU A 1 95 ? -15.893 1.986 19.292 1.00 77.38 95 LEU A O 1
ATOM 760 N N . LYS A 1 96 ? -14.301 2.119 20.864 1.00 78.12 96 LYS A N 1
ATOM 761 C CA . LYS A 1 96 ? -15.198 2.582 21.936 1.00 78.12 96 LYS A CA 1
ATOM 762 C C . LYS A 1 96 ? -15.705 3.995 21.637 1.00 78.12 96 LYS A C 1
ATOM 764 O O . LYS A 1 96 ? -15.107 4.984 22.069 1.00 78.12 96 LYS A O 1
ATOM 769 N N . LYS A 1 97 ? -16.859 4.072 20.966 1.00 71.12 97 LYS A N 1
ATOM 770 C CA . LYS A 1 97 ? -17.550 5.302 20.536 1.00 71.12 97 LYS A CA 1
ATOM 771 C C . LYS A 1 97 ? -17.484 6.424 21.586 1.00 71.12 97 LYS A C 1
ATOM 773 O O . LYS A 1 97 ? -17.023 7.517 21.290 1.00 71.12 97 LYS A O 1
ATOM 778 N N . ARG A 1 98 ? -17.830 6.147 22.849 1.00 76.88 98 ARG A N 1
ATOM 779 C CA . ARG A 1 98 ? -17.914 7.171 23.913 1.00 76.88 98 ARG A CA 1
ATOM 780 C C . ARG A 1 98 ? -16.593 7.891 24.233 1.00 76.88 98 ARG A C 1
ATOM 782 O O . ARG A 1 98 ? -16.605 9.095 24.463 1.00 76.88 98 ARG A O 1
ATOM 789 N N . HIS A 1 99 ? -15.465 7.181 24.267 1.00 76.94 99 HIS A N 1
ATOM 790 C CA . HIS A 1 99 ? -14.157 7.791 24.557 1.00 76.94 99 HIS A CA 1
ATOM 791 C C . HIS A 1 99 ? -13.488 8.354 23.304 1.00 76.94 99 HIS A C 1
ATOM 793 O O . HIS A 1 99 ? -12.767 9.347 23.395 1.00 76.94 99 HIS A O 1
ATOM 799 N N . PHE A 1 100 ? -13.762 7.740 22.153 1.00 76.38 100 PHE A N 1
ATOM 800 C CA . PHE A 1 100 ? -13.258 8.176 20.861 1.00 76.38 100 PHE A CA 1
ATOM 801 C C . PHE A 1 100 ? -13.871 9.519 20.442 1.00 76.38 100 PHE A C 1
ATOM 803 O O . PHE A 1 100 ? -13.135 10.452 20.147 1.00 76.38 100 PHE A O 1
ATOM 810 N N . PHE A 1 101 ? -15.199 9.678 20.535 1.00 76.44 101 PHE A N 1
ATOM 811 C CA . PHE A 1 101 ? -15.868 10.940 20.185 1.00 76.44 101 PHE A CA 1
ATOM 812 C C . PHE A 1 101 ? -15.497 12.102 21.116 1.00 76.44 101 PHE A C 1
ATOM 814 O O . PHE A 1 101 ? -15.452 13.243 20.670 1.00 76.44 101 PHE A O 1
ATOM 821 N N . ARG A 1 102 ? -15.162 11.833 22.387 1.00 82.56 102 ARG A N 1
ATOM 822 C CA . ARG A 1 102 ? -14.741 12.880 23.334 1.00 82.56 102 ARG A CA 1
ATOM 823 C C . ARG A 1 102 ? -13.322 13.402 23.081 1.00 82.56 102 ARG A C 1
ATOM 825 O O . ARG A 1 102 ? -13.027 14.528 23.455 1.00 82.56 102 ARG A O 1
ATOM 832 N N . ASN A 1 103 ? -12.460 12.603 22.449 1.00 85.44 103 ASN A N 1
ATOM 833 C CA . ASN A 1 103 ? -11.066 12.964 22.166 1.00 85.44 103 ASN A CA 1
ATOM 834 C C . ASN A 1 103 ? -10.771 13.077 20.664 1.00 85.44 103 ASN A C 1
ATOM 836 O O . ASN A 1 103 ? -9.606 13.151 20.281 1.00 85.44 103 ASN A O 1
ATOM 840 N N . LEU A 1 104 ? -11.804 13.102 19.814 1.00 86.75 104 LEU A N 1
ATOM 841 C CA . LEU A 1 104 ? -11.665 13.022 18.358 1.00 86.75 104 LEU A CA 1
ATOM 842 C C . LEU A 1 104 ? -10.726 14.101 17.814 1.00 86.75 104 LEU A C 1
ATOM 844 O O . LEU A 1 104 ? -9.895 13.795 16.970 1.00 86.75 104 LEU A O 1
ATOM 848 N N . GLY A 1 105 ? -10.781 15.315 18.373 1.00 87.69 105 GLY A N 1
ATOM 849 C CA . GLY A 1 105 ? -9.857 16.396 18.031 1.00 87.69 105 GLY A CA 1
ATOM 850 C C . GLY A 1 105 ? -8.391 15.992 18.186 1.00 87.69 105 GLY A C 1
ATOM 851 O O . GLY A 1 105 ? -7.639 16.105 17.233 1.00 87.69 105 GLY A O 1
ATOM 852 N N . SER A 1 106 ? -7.995 15.430 19.332 1.00 91.81 106 SER A N 1
ATOM 853 C CA . SER A 1 106 ? -6.609 14.998 19.562 1.00 91.81 106 SER A CA 1
ATOM 854 C C . SER A 1 106 ? -6.189 13.861 18.627 1.00 91.81 106 SER A C 1
ATOM 856 O O . SER A 1 106 ? -5.108 13.937 18.047 1.00 91.81 106 SER A O 1
ATOM 858 N N . ILE A 1 107 ? -7.048 12.852 18.419 1.00 91.25 107 ILE A N 1
ATOM 859 C CA . ILE A 1 107 ? -6.786 11.772 17.450 1.00 91.25 107 ILE A CA 1
ATOM 860 C C . ILE A 1 107 ? -6.553 12.361 16.054 1.00 91.25 107 ILE A C 1
ATOM 862 O O . ILE A 1 107 ? -5.612 11.969 15.368 1.00 91.25 107 ILE A O 1
ATOM 866 N N . LEU A 1 108 ? -7.395 13.309 15.644 1.00 90.31 108 LEU A N 1
ATOM 867 C CA . LEU A 1 108 ? -7.333 13.923 14.327 1.00 90.31 108 LEU A CA 1
ATOM 868 C C . LEU A 1 108 ? -6.059 14.763 14.169 1.00 90.31 108 LEU A C 1
ATOM 870 O O . LEU A 1 108 ? -5.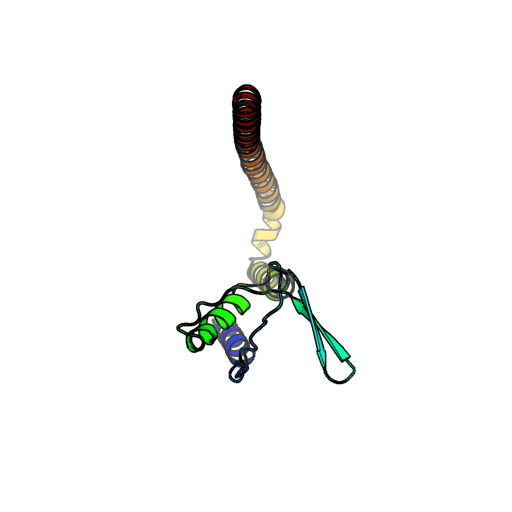360 14.624 13.168 1.00 90.31 108 LEU A O 1
ATOM 874 N N . THR A 1 109 ? -5.696 15.558 15.179 1.00 92.62 109 THR A N 1
ATOM 875 C CA . THR A 1 109 ? -4.453 16.338 15.171 1.00 92.62 109 THR A CA 1
ATOM 876 C C . THR A 1 109 ? -3.230 15.432 15.094 1.00 92.62 109 THR A C 1
ATOM 878 O O . THR A 1 109 ? -2.345 15.693 14.286 1.00 92.62 109 THR A O 1
ATOM 881 N N . PHE A 1 110 ? -3.183 14.340 15.865 1.00 93.88 110 PHE A N 1
ATOM 882 C CA . PHE A 1 110 ? -2.084 13.373 15.786 1.00 93.88 110 PHE A CA 1
ATOM 883 C C . PHE A 1 110 ? -2.030 12.654 14.436 1.00 93.88 110 PHE A C 1
ATOM 885 O O . PHE A 1 110 ? -0.938 12.443 13.913 1.00 93.88 110 PHE A O 1
ATOM 892 N N . ALA A 1 111 ? -3.177 12.316 13.845 1.00 93.44 111 ALA A N 1
ATOM 893 C CA . ALA A 1 111 ? -3.233 11.677 12.533 1.00 93.44 111 ALA A CA 1
ATOM 894 C C . ALA A 1 111 ? -2.688 12.596 11.428 1.00 93.44 111 ALA A C 1
ATOM 896 O O . ALA A 1 111 ? -1.824 12.180 10.653 1.00 93.44 111 ALA A O 1
ATOM 897 N N . PHE A 1 112 ? -3.132 13.855 11.378 1.00 95.06 112 PHE A N 1
ATOM 898 C CA . PHE A 1 112 ? -2.641 14.824 10.396 1.00 95.06 112 PHE A CA 1
ATOM 899 C C . PHE A 1 112 ? -1.180 15.195 10.636 1.00 95.06 112 PHE A C 1
ATOM 901 O O . PHE A 1 112 ? -0.390 15.177 9.696 1.00 95.06 112 PHE A O 1
ATOM 908 N N . LEU A 1 113 ? -0.800 15.476 11.884 1.00 96.88 113 LEU A N 1
ATOM 909 C CA . LEU A 1 113 ? 0.569 15.848 12.231 1.00 96.88 113 LEU A CA 1
ATOM 910 C C . LEU A 1 113 ? 1.549 14.699 11.955 1.00 96.88 113 LEU A C 1
ATOM 912 O O . LEU A 1 113 ? 2.592 14.916 11.345 1.00 96.88 113 LEU A O 1
ATOM 916 N N . GLY A 1 114 ? 1.197 13.467 12.330 1.00 94.94 114 GLY A N 1
ATOM 917 C CA . GLY A 1 114 ? 2.013 12.282 12.068 1.00 94.94 114 GLY A CA 1
ATOM 918 C C . GLY A 1 114 ? 2.159 11.985 10.576 1.00 94.94 114 GLY A C 1
ATOM 919 O O . GLY A 1 114 ? 3.263 11.690 10.114 1.00 94.94 114 GLY A O 1
ATOM 920 N N . THR A 1 115 ? 1.078 12.128 9.803 1.00 96.25 115 THR A N 1
ATOM 921 C CA . THR A 1 115 ? 1.120 11.948 8.342 1.00 96.25 115 THR A CA 1
ATOM 922 C C . THR A 1 115 ? 1.950 13.042 7.674 1.00 96.25 115 THR A C 1
ATOM 924 O O . THR A 1 115 ? 2.764 12.735 6.809 1.00 96.25 115 THR A O 1
ATOM 927 N N . ALA A 1 116 ? 1.806 14.301 8.096 1.00 96.75 116 ALA A N 1
ATOM 928 C CA . ALA A 1 116 ? 2.573 15.421 7.558 1.00 96.75 116 ALA A CA 1
ATOM 929 C C . ALA A 1 116 ? 4.077 15.250 7.808 1.00 96.75 116 ALA A C 1
ATOM 931 O O . ALA A 1 116 ? 4.865 15.349 6.872 1.00 96.75 116 ALA A O 1
ATOM 932 N N . ILE A 1 117 ? 4.475 14.914 9.040 1.00 97.06 117 ILE A N 1
ATOM 933 C CA . ILE A 1 117 ? 5.884 14.669 9.378 1.00 97.06 117 ILE A CA 1
ATOM 934 C C . ILE A 1 117 ? 6.422 13.466 8.594 1.00 97.06 117 ILE A C 1
ATOM 936 O O . ILE A 1 117 ? 7.498 13.556 8.011 1.00 97.06 117 ILE A O 1
ATOM 940 N N . SER A 1 118 ? 5.669 12.364 8.514 1.00 96.44 118 SER A N 1
ATOM 941 C CA . SER A 1 118 ? 6.098 11.168 7.769 1.00 96.44 118 SER A CA 1
ATOM 942 C C . SER A 1 118 ? 6.265 11.456 6.275 1.00 96.44 118 SER A C 1
ATOM 944 O O . SER A 1 118 ? 7.252 11.042 5.672 1.00 96.44 118 SER A O 1
ATOM 946 N N . CYS A 1 119 ? 5.335 12.213 5.687 1.00 95.62 119 CYS A N 1
ATOM 947 C CA . CYS A 1 119 ? 5.401 12.633 4.292 1.00 95.62 119 CYS A CA 1
ATOM 948 C C . CYS A 1 119 ? 6.614 13.535 4.034 1.00 95.62 119 CYS A C 1
ATOM 950 O O . CYS A 1 119 ? 7.322 13.327 3.055 1.00 95.62 119 CYS A O 1
ATOM 952 N N . LEU A 1 120 ? 6.913 14.478 4.934 1.00 96.31 120 LEU A N 1
ATOM 953 C CA . LEU A 1 120 ? 8.098 15.332 4.819 1.00 96.31 120 LEU A CA 1
ATOM 954 C C . LEU A 1 120 ? 9.397 14.532 4.936 1.00 96.31 120 LEU A C 1
ATOM 956 O O . LEU A 1 120 ? 10.293 14.723 4.121 1.00 96.31 120 LEU A O 1
ATOM 960 N N . VAL A 1 121 ? 9.503 13.616 5.901 1.00 96.31 121 VAL A N 1
ATOM 961 C CA . VAL A 1 121 ? 10.714 12.801 6.096 1.00 96.31 121 VAL A CA 1
ATOM 962 C C . VAL A 1 121 ? 10.957 11.892 4.895 1.00 96.31 121 VAL A C 1
ATOM 964 O O . VAL A 1 121 ? 12.058 11.884 4.350 1.00 96.31 121 VAL A O 1
ATOM 967 N N . ILE A 1 122 ? 9.935 11.160 4.446 1.00 95.31 122 ILE A N 1
ATOM 968 C CA . ILE A 1 122 ? 10.051 10.254 3.296 1.00 95.31 122 ILE A CA 1
ATOM 969 C C . ILE A 1 122 ? 10.247 11.050 2.003 1.00 95.31 122 ILE A C 1
ATOM 971 O O . ILE A 1 122 ? 11.055 10.659 1.167 1.00 95.31 122 ILE A O 1
ATOM 975 N N . GLY A 1 123 ? 9.546 12.172 1.840 1.00 93.19 123 GLY A N 1
ATOM 976 C CA . GLY A 1 123 ? 9.660 13.044 0.675 1.00 93.19 123 GLY A CA 1
ATOM 977 C C . GLY A 1 123 ? 11.055 13.645 0.548 1.00 93.19 123 GLY A C 1
ATOM 978 O O . GLY A 1 123 ? 11.678 13.514 -0.502 1.00 93.19 123 GLY A O 1
ATOM 979 N N . LEU A 1 124 ? 11.592 14.221 1.628 1.00 93.75 124 LEU A N 1
ATOM 980 C CA . LEU A 1 124 ? 12.965 14.720 1.656 1.00 93.75 124 LEU A CA 1
ATOM 981 C C . LEU A 1 124 ? 13.957 13.584 1.428 1.00 93.75 124 LEU A C 1
ATOM 983 O O . LEU A 1 124 ? 14.838 13.724 0.588 1.00 93.75 124 LEU A O 1
ATOM 987 N N . PHE A 1 125 ? 13.802 12.443 2.098 1.00 94.38 125 PHE A N 1
ATOM 988 C CA . PHE A 1 125 ? 14.670 11.287 1.881 1.00 94.38 125 PHE A CA 1
ATOM 989 C C . PHE A 1 125 ? 14.670 10.837 0.415 1.00 94.38 125 PHE A C 1
ATOM 991 O O . PHE A 1 125 ? 15.731 10.640 -0.167 1.00 94.38 125 PHE A O 1
ATOM 998 N N . CYS A 1 126 ? 13.497 10.744 -0.209 1.00 92.00 126 CYS A N 1
ATOM 999 C CA . CYS A 1 126 ? 13.365 10.358 -1.608 1.00 92.00 126 CYS A CA 1
ATOM 1000 C C . CYS A 1 126 ? 14.021 11.375 -2.546 1.00 92.00 126 CYS A C 1
ATOM 1002 O O . CYS A 1 126 ? 14.669 10.971 -3.505 1.00 92.00 126 CYS A O 1
ATOM 1004 N N . VAL A 1 127 ? 13.879 12.675 -2.278 1.00 91.00 127 VAL A N 1
ATOM 1005 C CA . VAL A 1 127 ? 14.506 13.732 -3.084 1.00 91.00 127 VAL A CA 1
ATOM 1006 C C . VAL A 1 127 ? 16.027 13.706 -2.935 1.00 91.00 127 VAL A C 1
ATOM 1008 O O . VAL A 1 127 ? 16.719 13.723 -3.944 1.00 91.00 127 VAL A O 1
ATOM 1011 N N . ASN A 1 128 ? 16.548 13.570 -1.713 1.00 86.31 128 ASN A N 1
ATOM 1012 C CA . ASN A 1 128 ? 17.992 13.472 -1.468 1.00 86.31 128 ASN A CA 1
ATOM 1013 C C . ASN A 1 128 ? 18.590 12.216 -2.131 1.00 86.31 128 ASN A C 1
ATOM 1015 O O . ASN A 1 128 ? 19.593 12.297 -2.832 1.00 86.31 128 ASN A O 1
ATOM 1019 N N . VAL A 1 129 ? 17.919 11.064 -2.009 1.00 88.81 129 VAL A N 1
ATOM 1020 C CA . VAL A 1 129 ? 18.314 9.820 -2.698 1.00 88.81 129 VAL A CA 1
ATOM 1021 C C . VAL A 1 129 ? 18.269 9.979 -4.218 1.00 88.81 129 VAL A C 1
ATOM 1023 O O . VAL A 1 129 ? 19.083 9.401 -4.941 1.00 88.81 129 VAL A O 1
ATOM 1026 N N . GLN A 1 130 ? 17.303 10.741 -4.722 1.00 79.75 130 GLN A N 1
ATOM 1027 C CA . GLN A 1 130 ? 17.172 10.995 -6.145 1.00 79.75 130 GLN A CA 1
ATOM 1028 C C . GLN A 1 130 ? 18.288 11.922 -6.652 1.00 79.75 130 GLN A C 1
ATOM 1030 O O . GLN A 1 130 ? 18.786 11.703 -7.755 1.00 79.75 130 GLN A O 1
ATOM 1035 N N . GLU A 1 131 ? 18.715 12.900 -5.853 1.00 78.12 131 GLU A N 1
ATOM 1036 C CA . GLU A 1 131 ? 19.843 13.790 -6.148 1.00 78.12 131 GLU A CA 1
ATOM 1037 C C . GLU A 1 131 ? 21.151 12.999 -6.283 1.00 78.12 131 GLU A C 1
ATOM 1039 O O . GLU A 1 131 ? 21.830 13.103 -7.308 1.00 78.12 131 GLU A O 1
ATOM 1044 N N . ASP A 1 132 ? 21.418 12.079 -5.350 1.00 75.38 132 ASP A N 1
ATOM 1045 C CA . ASP A 1 132 ? 22.535 11.137 -5.460 1.00 75.38 132 ASP A CA 1
ATOM 1046 C C . ASP A 1 132 ? 22.431 10.315 -6.756 1.00 75.38 132 ASP A C 1
ATOM 1048 O O . ASP A 1 132 ? 23.379 10.229 -7.541 1.00 75.38 132 ASP A O 1
ATOM 1052 N N . ARG A 1 133 ? 21.252 9.754 -7.056 1.00 73.56 133 ARG A N 1
ATOM 1053 C CA . ARG A 1 133 ? 21.010 8.958 -8.275 1.00 73.56 133 ARG A CA 1
ATOM 1054 C C . ARG A 1 133 ? 21.198 9.744 -9.575 1.00 73.56 133 ARG A C 1
ATOM 1056 O O . ARG A 1 133 ? 21.648 9.144 -10.556 1.00 73.56 133 ARG A O 1
ATOM 1063 N N . TYR A 1 134 ? 20.874 11.035 -9.610 1.00 68.19 134 TYR A N 1
ATOM 1064 C CA . TYR A 1 134 ? 21.117 11.896 -10.772 1.00 68.19 134 TYR A CA 1
ATOM 1065 C C . TYR A 1 134 ? 22.610 12.189 -10.951 1.00 68.19 134 TYR A C 1
ATOM 1067 O O . TYR A 1 134 ? 23.119 12.038 -12.062 1.00 68.19 134 TYR A O 1
ATOM 1075 N N . VAL A 1 135 ? 23.334 12.483 -9.868 1.00 72.38 135 VAL A N 1
ATOM 1076 C CA . VAL A 1 135 ? 24.790 12.710 -9.902 1.00 72.38 135 VAL A CA 1
ATOM 1077 C C . VAL A 1 135 ? 25.548 11.451 -10.353 1.00 72.38 135 VAL A C 1
ATOM 1079 O O . VAL A 1 135 ? 26.479 11.537 -11.159 1.00 72.38 135 VAL A O 1
ATOM 1082 N N . TYR A 1 136 ? 25.119 10.255 -9.930 1.00 64.44 136 TYR A N 1
ATOM 1083 C CA . TYR A 1 136 ? 25.689 8.991 -10.424 1.00 64.44 136 TYR A CA 1
ATOM 1084 C C . TYR A 1 136 ? 25.401 8.740 -11.912 1.00 64.44 136 TYR A C 1
ATOM 1086 O O . TYR A 1 136 ? 26.271 8.243 -12.634 1.00 64.44 136 TYR A O 1
ATOM 1094 N N . GLN A 1 137 ? 24.203 9.084 -12.392 1.00 73.31 137 GLN A N 1
ATOM 1095 C CA . GLN A 1 137 ? 23.845 8.933 -13.805 1.00 73.31 137 GLN A CA 1
ATOM 1096 C C . GLN A 1 137 ? 24.630 9.889 -14.706 1.00 73.31 137 GLN A C 1
ATOM 1098 O O . GLN A 1 137 ? 25.066 9.488 -15.786 1.00 73.31 137 GLN A O 1
ATOM 1103 N N . GLU A 1 138 ? 24.859 11.123 -14.261 1.00 78.44 138 GLU A N 1
ATOM 1104 C CA . GLU A 1 138 ? 25.640 12.105 -15.012 1.00 78.44 138 GLU A CA 1
ATOM 1105 C C . GLU A 1 138 ? 27.111 11.688 -15.117 1.00 78.44 138 GLU A C 1
ATOM 1107 O O . GLU A 1 138 ? 27.660 11.621 -16.217 1.00 78.44 138 GLU A O 1
ATOM 1112 N N . LYS A 1 139 ? 27.721 11.250 -14.009 1.00 74.12 139 LYS A N 1
ATOM 1113 C CA . LYS A 1 139 ? 29.100 10.734 -14.004 1.00 74.12 139 LYS A CA 1
ATOM 1114 C C . LYS A 1 139 ? 29.268 9.483 -14.878 1.00 74.12 139 LYS A C 1
ATOM 1116 O O . LYS A 1 139 ? 30.292 9.332 -15.544 1.00 74.12 139 LYS A O 1
ATOM 1121 N N . SER A 1 140 ? 28.266 8.599 -14.919 1.00 73.50 140 SER A N 1
ATOM 1122 C CA . SER A 1 140 ? 28.271 7.414 -15.793 1.00 73.50 140 SER A CA 1
ATOM 1123 C C . SER A 1 140 ? 28.106 7.769 -17.276 1.00 73.50 140 SER A C 1
ATOM 1125 O O . SER A 1 140 ? 28.685 7.097 -18.129 1.00 73.50 140 SER A O 1
ATOM 1127 N N . ARG A 1 141 ? 27.354 8.828 -17.598 1.00 78.38 141 ARG A N 1
ATOM 1128 C CA . ARG A 1 141 ? 27.175 9.315 -18.972 1.00 78.38 141 ARG A CA 1
ATOM 1129 C C . ARG A 1 141 ? 28.459 9.949 -19.511 1.00 78.38 141 ARG A C 1
ATOM 1131 O O . ARG A 1 141 ? 28.964 9.493 -20.529 1.00 78.38 141 ARG A O 1
ATOM 1138 N N . VAL A 1 142 ? 29.061 10.868 -18.755 1.00 79.75 142 VAL A N 1
ATOM 1139 C CA . VAL A 1 142 ? 30.312 11.545 -19.141 1.00 79.75 142 VAL A CA 1
ATOM 1140 C C . VAL A 1 142 ? 31.466 10.551 -19.314 1.00 79.75 142 VAL A C 1
ATOM 1142 O O . VAL A 1 142 ? 32.264 10.676 -20.238 1.00 79.75 142 VAL A O 1
ATOM 1145 N N . HIS A 1 143 ? 31.546 9.511 -18.477 1.00 81.69 143 HIS A N 1
ATOM 1146 C CA . HIS A 1 143 ? 32.580 8.486 -18.634 1.00 81.69 143 HIS A CA 1
ATOM 1147 C C . HIS A 1 143 ? 32.415 7.674 -19.934 1.00 81.69 143 HIS A C 1
ATOM 1149 O O . HIS A 1 143 ? 33.419 7.315 -20.556 1.00 81.69 143 HIS A O 1
ATOM 1155 N N . LYS A 1 144 ? 31.178 7.403 -20.371 1.00 79.38 144 LYS A N 1
ATOM 1156 C CA . LYS A 1 144 ? 30.918 6.730 -21.654 1.00 79.38 144 LYS A CA 1
ATOM 1157 C C . LYS A 1 144 ? 31.285 7.626 -22.831 1.00 79.38 144 LYS A C 1
ATOM 1159 O O . LYS A 1 144 ? 31.951 7.141 -23.738 1.00 79.38 144 LYS A O 1
ATOM 1164 N N . ASP A 1 145 ? 30.949 8.913 -22.759 1.00 83.69 145 ASP A N 1
ATOM 1165 C CA . ASP A 1 145 ? 31.271 9.889 -23.806 1.00 83.69 145 ASP A CA 1
ATOM 1166 C C . ASP A 1 145 ? 32.793 10.034 -23.997 1.00 83.69 145 ASP A C 1
ATOM 1168 O O . ASP A 1 145 ? 33.291 10.037 -25.127 1.00 83.69 145 ASP A O 1
ATOM 1172 N N . LEU A 1 146 ? 33.555 10.043 -22.896 1.00 81.94 146 LEU A N 1
ATOM 1173 C CA . LEU A 1 146 ? 35.022 10.063 -22.921 1.00 81.94 146 LEU A CA 1
ATOM 1174 C C . LEU A 1 146 ? 35.631 8.779 -23.505 1.00 81.94 146 LEU A C 1
ATOM 1176 O O . LEU A 1 146 ? 36.618 8.849 -24.236 1.00 81.94 146 LEU A O 1
ATOM 1180 N N . LEU A 1 147 ? 35.044 7.611 -23.227 1.00 81.19 147 LEU A N 1
ATOM 1181 C CA . LEU A 1 147 ? 35.496 6.343 -23.809 1.00 81.19 147 LEU A CA 1
ATOM 1182 C C . LEU A 1 147 ? 35.242 6.294 -25.322 1.00 81.19 147 LEU A C 1
ATOM 1184 O O . LEU A 1 147 ? 36.126 5.883 -26.070 1.00 81.19 147 LEU A O 1
ATOM 1188 N N . SER A 1 148 ? 34.096 6.788 -25.797 1.00 80.44 148 SER A N 1
ATOM 1189 C CA . SER A 1 148 ? 33.824 6.904 -27.237 1.00 80.44 148 SER A CA 1
ATOM 1190 C C . SER A 1 148 ? 34.731 7.917 -27.944 1.00 80.44 148 SER A C 1
ATOM 1192 O O . SER A 1 148 ? 35.160 7.666 -29.070 1.00 80.44 148 SER A O 1
ATOM 1194 N N . ALA A 1 149 ? 35.089 9.025 -27.288 1.00 81.88 149 ALA A N 1
ATOM 1195 C CA . ALA A 1 149 ? 36.031 10.002 -27.837 1.00 81.88 149 ALA A CA 1
ATOM 1196 C C . ALA A 1 149 ? 37.459 9.438 -27.946 1.00 81.88 149 ALA A C 1
ATOM 1198 O O . ALA A 1 149 ? 38.140 9.674 -28.943 1.00 81.88 149 ALA A O 1
ATOM 1199 N N . ALA A 1 150 ? 37.894 8.638 -26.966 1.00 79.06 150 ALA A N 1
ATOM 1200 C CA . ALA A 1 150 ? 39.192 7.965 -27.002 1.00 79.06 150 ALA A CA 1
ATOM 1201 C C . ALA A 1 150 ? 39.274 6.912 -28.125 1.00 79.06 150 ALA A C 1
ATOM 1203 O O . ALA A 1 150 ? 40.300 6.795 -28.796 1.00 79.06 150 ALA A O 1
ATOM 1204 N N . GLN A 1 151 ? 38.181 6.190 -28.392 1.00 77.62 151 GLN A N 1
ATOM 1205 C CA . GLN A 1 151 ? 38.128 5.233 -29.502 1.00 77.62 151 GLN A CA 1
ATOM 1206 C C . GLN A 1 151 ? 38.134 5.919 -30.877 1.00 77.62 151 GLN A C 1
ATOM 1208 O O . GLN A 1 151 ? 38.704 5.372 -31.817 1.00 77.62 151 GLN A O 1
ATOM 1213 N N . SER A 1 152 ? 37.591 7.136 -30.988 1.00 72.94 152 SER A N 1
ATOM 1214 C CA . SER A 1 152 ? 37.607 7.919 -32.233 1.00 72.94 152 SER A CA 1
ATOM 1215 C C . SER A 1 152 ? 38.987 8.466 -32.620 1.00 72.94 152 SER A C 1
ATOM 1217 O O . SER A 1 152 ? 39.149 8.877 -33.762 1.00 72.94 152 SER A O 1
ATOM 1219 N N . GLN A 1 153 ? 39.962 8.507 -31.705 1.00 72.31 153 GLN A N 1
ATOM 1220 C CA . GLN A 1 153 ? 41.331 8.954 -32.007 1.00 72.31 153 GLN A CA 1
ATOM 1221 C C . GLN A 1 153 ? 42.293 7.804 -32.349 1.00 72.31 153 GLN A C 1
ATOM 1223 O O . GLN A 1 153 ? 43.450 8.058 -32.668 1.00 72.31 153 GLN A O 1
ATOM 1228 N N . THR A 1 154 ? 41.842 6.546 -32.261 1.00 59.91 154 THR A N 1
ATOM 1229 C CA . THR A 1 154 ? 42.684 5.358 -32.525 1.00 59.91 154 THR A CA 1
ATOM 1230 C C . THR A 1 154 ? 42.425 4.732 -33.911 1.00 59.91 154 THR A C 1
ATOM 1232 O O . THR A 1 154 ? 42.975 3.676 -34.218 1.00 59.91 154 THR A O 1
ATOM 1235 N N . GLN A 1 155 ? 41.613 5.375 -34.757 1.00 46.88 155 GLN A N 1
ATOM 1236 C CA . GLN A 1 155 ? 41.481 5.089 -36.194 1.00 46.88 155 GLN A CA 1
ATOM 1237 C C . GLN A 1 155 ? 41.910 6.306 -37.006 1.00 46.88 155 GLN A C 1
ATOM 1239 O O . GLN A 1 155 ? 42.486 6.085 -38.093 1.00 46.88 155 GLN A O 1
#

Sequence (155 aa):
MVYGLIMGLIIRYSTKASNLDSGEVYGCEKLKGNPGTLLINITEHIYEYAYKREISQYNINNHQGNMMLEKMTFDAGIFFNVLLPPIIFHAGYSLKKRHFFRNLGSILTFAFLGTAISCLVIGLFCVNVQEDRYVYQEKSRVHKDLLSAAQSQTQ

Radius of gyration: 27.38 Å; chains: 1; bounding box: 61×46×64 Å

Foldseek 3Di:
DVVVVVVVVCVVVVPPLPPPPDDDDDDDPDDPDDDQWDFDQDPHDTDIDGDDDDDDPPPPPPVSVVVVVVPVPDPVVCCVPPVVVVVVVVVVVPDPVVVCVVCVVVVVCCVVVVVVVVCVVVVVVVVVVVVVVVVVVVVVVVVVVVVVVVVVVVD